Protein AF-A0A965QPK8-F1 (afdb_monomer_lite)

Secondary structure (DSSP, 8-state):
--EEEHHHHHHHTTS-HHHHHHHHHTTSS-EEEETTEEEEEHHHHHHHTT---HHHHHHHHHHHHHS----------

Radius of gyration: 15.51 Å; chains: 1; bounding box: 23×52×26 Å

Structure (mmCIF, N/CA/C/O backbone):
data_AF-A0A965QPK8-F1
#
_entry.id   AF-A0A965QPK8-F1
#
loop_
_atom_site.group_PDB
_atom_site.id
_atom_site.type_symbol
_atom_site.label_atom_id
_atom_site.label_alt_id
_atom_site.label_comp_id
_atom_site.label_asym_id
_atom_site.label_entity_id
_atom_site.label_seq_id
_atom_site.pdbx_PDB_ins_code
_atom_site.Cartn_x
_atom_site.Cartn_y
_atom_site.Cartn_z
_atom_site.occupancy
_atom_site.B_iso_or_equiv
_atom_site.auth_seq_id
_atom_site.auth_comp_id
_atom_site.auth_asym_id
_atom_site.auth_atom_id
_atom_site.pdbx_PDB_model_num
ATOM 1 N N . MET A 1 1 ? 12.815 -1.858 4.818 1.00 59.75 1 MET A N 1
ATOM 2 C CA . MET A 1 1 ? 11.366 -1.751 5.089 1.00 59.75 1 MET A CA 1
ATOM 3 C C . MET A 1 1 ? 10.929 -0.305 4.910 1.00 59.75 1 MET A C 1
ATOM 5 O O . MET A 1 1 ? 11.329 0.544 5.701 1.00 59.75 1 MET A O 1
ATOM 9 N N . ARG A 1 2 ? 10.182 0.004 3.841 1.00 79.12 2 ARG A N 1
ATOM 10 C CA . ARG A 1 2 ? 9.604 1.344 3.646 1.00 79.12 2 ARG A CA 1
ATOM 11 C C . ARG A 1 2 ? 8.107 1.272 3.877 1.00 79.12 2 ARG A C 1
ATOM 13 O O . ARG A 1 2 ? 7.351 0.813 3.024 1.00 79.12 2 ARG A O 1
ATOM 20 N N . LEU A 1 3 ? 7.714 1.746 5.052 1.00 87.31 3 LEU A N 1
ATOM 21 C CA . LEU A 1 3 ? 6.330 1.796 5.487 1.00 87.31 3 LEU A CA 1
ATOM 22 C C . LEU A 1 3 ? 5.636 2.998 4.848 1.00 87.31 3 LEU A C 1
ATOM 24 O O . LEU A 1 3 ? 6.068 4.139 5.011 1.00 87.31 3 LEU A O 1
ATOM 28 N N . VAL A 1 4 ? 4.546 2.736 4.137 1.00 89.38 4 VAL A N 1
ATOM 29 C CA . VAL A 1 4 ? 3.683 3.758 3.529 1.00 89.38 4 VAL A CA 1
ATOM 30 C C . VAL A 1 4 ? 2.278 3.633 4.091 1.00 89.38 4 VAL A C 1
ATOM 32 O O . VAL A 1 4 ? 1.881 2.565 4.556 1.00 89.38 4 VAL A O 1
ATOM 35 N N . SER A 1 5 ? 1.504 4.714 4.080 1.00 91.75 5 SER A N 1
ATOM 36 C CA . SER A 1 5 ? 0.106 4.623 4.504 1.00 91.75 5 SER A CA 1
ATOM 37 C C . SER A 1 5 ? -0.699 3.719 3.560 1.00 91.75 5 SER A C 1
ATOM 39 O O . SER A 1 5 ? -0.400 3.611 2.368 1.00 91.75 5 SER A O 1
ATOM 41 N N . VAL A 1 6 ? -1.781 3.112 4.063 1.00 91.81 6 VAL A N 1
ATOM 42 C CA . VAL A 1 6 ? -2.737 2.363 3.218 1.00 91.81 6 VAL A CA 1
ATOM 43 C C . VAL A 1 6 ? -3.239 3.206 2.039 1.00 91.81 6 VAL A C 1
ATOM 45 O O . VAL A 1 6 ? -3.438 2.678 0.947 1.00 91.81 6 VAL A O 1
ATOM 48 N N . SER A 1 7 ? -3.442 4.510 2.243 1.00 90.19 7 SER A N 1
ATOM 49 C CA . SER A 1 7 ? -3.891 5.425 1.189 1.00 90.19 7 SER A CA 1
ATOM 50 C C . SER A 1 7 ? -2.848 5.591 0.083 1.00 90.19 7 SER A C 1
ATOM 52 O O . SER A 1 7 ? -3.201 5.512 -1.090 1.00 90.19 7 SER A O 1
ATOM 54 N N . GLU A 1 8 ? -1.576 5.779 0.439 1.00 88.56 8 GLU A N 1
ATOM 55 C CA . GLU A 1 8 ? -0.485 5.861 -0.540 1.00 88.56 8 GLU A CA 1
ATOM 56 C C . GLU A 1 8 ? -0.330 4.542 -1.297 1.00 88.56 8 GLU A C 1
ATOM 58 O O . GLU A 1 8 ? -0.300 4.546 -2.524 1.00 88.56 8 GLU A O 1
ATOM 63 N N . ALA A 1 9 ? -0.308 3.407 -0.593 1.00 90.12 9 ALA A N 1
ATOM 64 C CA . ALA A 1 9 ? -0.201 2.098 -1.231 1.00 90.12 9 ALA A CA 1
ATOM 65 C C . ALA A 1 9 ? -1.352 1.824 -2.207 1.00 90.12 9 ALA A C 1
ATOM 67 O O . ALA A 1 9 ? -1.115 1.356 -3.317 1.00 90.12 9 ALA A O 1
ATOM 68 N N . ALA A 1 10 ? -2.585 2.161 -1.825 1.00 91.50 10 ALA A N 1
ATOM 69 C CA . ALA A 1 10 ? -3.752 2.032 -2.692 1.00 91.50 10 ALA A CA 1
ATOM 70 C C . ALA A 1 10 ? -3.610 2.878 -3.966 1.00 91.50 10 ALA A C 1
ATOM 72 O O . ALA A 1 10 ? -3.879 2.391 -5.063 1.00 91.50 10 ALA A O 1
ATOM 73 N N . HIS A 1 11 ? -3.120 4.113 -3.827 1.00 89.19 11 HIS A N 1
ATOM 74 C CA . HIS A 1 11 ? -2.866 4.994 -4.960 1.00 89.19 11 HIS A CA 1
ATOM 75 C C . HIS A 1 11 ? -1.782 4.433 -5.896 1.00 89.19 11 HIS A C 1
ATOM 77 O O . HIS A 1 11 ? -1.965 4.454 -7.109 1.00 89.19 11 HIS A O 1
ATOM 83 N N . PHE A 1 12 ? -0.669 3.912 -5.368 1.00 85.12 12 PHE A N 1
ATOM 84 C CA . PHE A 1 12 ? 0.402 3.342 -6.201 1.00 85.12 12 PHE A CA 1
ATOM 85 C C . PHE A 1 12 ? -0.007 2.075 -6.929 1.00 85.12 12 PHE A C 1
ATOM 87 O O . PHE A 1 12 ? 0.316 1.899 -8.097 1.00 85.12 12 PHE A O 1
ATOM 94 N N . LEU A 1 13 ? -0.720 1.199 -6.233 1.00 88.12 13 LEU A N 1
ATO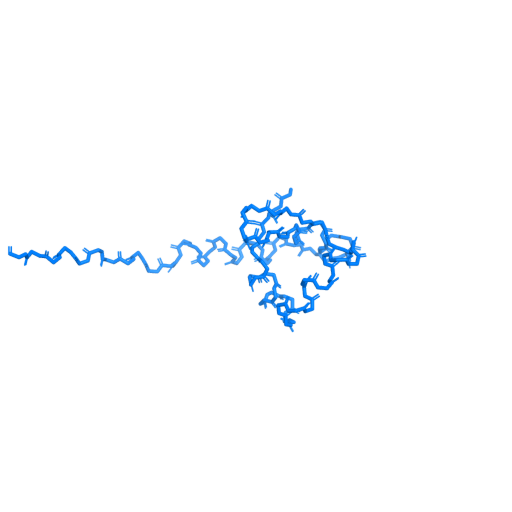M 95 C CA . LEU A 1 13 ? -1.161 -0.078 -6.775 1.00 88.12 13 LEU A CA 1
ATOM 96 C C . LEU A 1 13 ? -2.405 0.075 -7.665 1.00 88.12 13 LEU A C 1
ATOM 98 O O . LEU A 1 13 ? -2.868 -0.921 -8.210 1.00 88.12 13 LEU A O 1
ATOM 102 N N . ALA A 1 14 ? -2.945 1.295 -7.801 1.00 91.12 14 ALA A N 1
ATOM 103 C CA . ALA A 1 14 ? -4.180 1.599 -8.522 1.00 91.12 14 ALA A CA 1
ATOM 104 C C . ALA A 1 14 ? -5.365 0.713 -8.081 1.00 91.12 14 ALA A C 1
ATOM 106 O O . ALA A 1 14 ? -6.180 0.272 -8.890 1.00 91.12 14 ALA A O 1
ATOM 107 N N . VAL A 1 15 ? -5.470 0.454 -6.774 1.00 93.25 15 VAL A N 1
ATOM 108 C CA . VAL A 1 15 ? -6.543 -0.349 -6.167 1.00 93.25 15 VAL A CA 1
ATOM 109 C C . VAL A 1 15 ? -7.257 0.430 -5.069 1.00 93.25 15 VAL A C 1
ATOM 111 O O . VAL A 1 15 ? -6.807 1.475 -4.604 1.00 93.25 15 VAL A O 1
ATOM 114 N N . SER A 1 16 ? -8.386 -0.098 -4.599 1.00 95.62 16 SER A N 1
ATOM 115 C CA . SER A 1 16 ? -9.087 0.501 -3.466 1.00 95.62 16 SER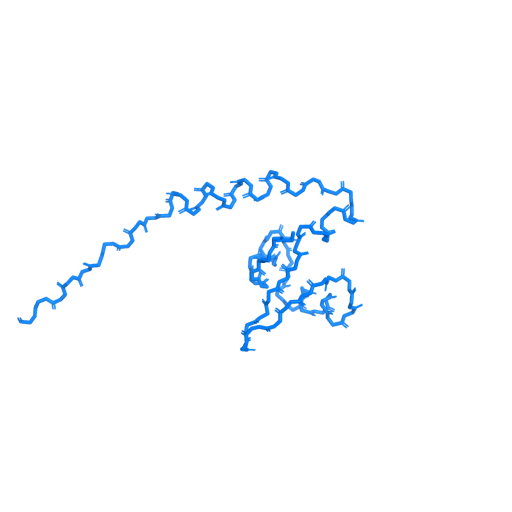 A CA 1
ATOM 116 C C . SER A 1 16 ? -8.311 0.323 -2.150 1.00 95.62 16 SER A C 1
ATOM 118 O O . SER A 1 16 ? -7.635 -0.684 -1.925 1.00 95.62 16 SER A O 1
ATOM 120 N N . ARG A 1 17 ? -8.491 1.260 -1.208 1.00 94.00 17 ARG A N 1
ATOM 121 C CA . ARG A 1 17 ? -7.980 1.129 0.174 1.00 94.00 17 ARG A CA 1
ATOM 122 C C . ARG A 1 17 ? -8.487 -0.143 0.865 1.00 94.00 17 ARG A C 1
ATOM 124 O O . ARG A 1 17 ? -7.770 -0.728 1.672 1.00 94.00 17 ARG A O 1
ATOM 131 N N . ALA A 1 18 ? -9.709 -0.571 0.542 1.00 94.38 18 ALA A N 1
ATOM 132 C CA . ALA A 1 18 ? -10.293 -1.801 1.067 1.00 94.38 18 ALA A CA 1
ATOM 133 C C . ALA A 1 18 ? -9.541 -3.040 0.562 1.00 94.38 18 ALA A C 1
ATOM 135 O O . ALA A 1 18 ? -9.268 -3.945 1.344 1.00 94.38 18 ALA A O 1
ATOM 136 N N . THR A 1 19 ? -9.127 -3.045 -0.708 1.00 94.94 19 THR A N 1
ATOM 137 C CA . THR A 1 19 ? -8.302 -4.109 -1.294 1.00 94.94 19 THR A CA 1
ATOM 138 C C . THR A 1 19 ? -6.968 -4.234 -0.563 1.00 94.94 19 THR A C 1
ATOM 140 O O . THR A 1 19 ? -6.591 -5.336 -0.173 1.00 94.94 19 THR A O 1
ATOM 143 N N . VAL A 1 20 ? -6.292 -3.109 -0.302 1.00 92.88 20 VAL A N 1
ATOM 144 C CA . VAL A 1 20 ? -5.022 -3.103 0.443 1.00 92.88 20 VAL A CA 1
ATOM 145 C C . VAL A 1 20 ? -5.217 -3.612 1.872 1.00 92.88 20 VAL A C 1
ATOM 147 O O . VAL A 1 20 ? -4.470 -4.479 2.314 1.00 92.88 20 VAL A O 1
ATOM 150 N N . ARG A 1 21 ? -6.259 -3.149 2.579 1.00 92.88 21 ARG A N 1
ATOM 151 C CA . ARG A 1 21 ? -6.595 -3.664 3.919 1.00 92.88 21 ARG A CA 1
ATOM 152 C C . ARG A 1 21 ? -6.873 -5.165 3.904 1.00 92.88 21 ARG A C 1
ATOM 154 O O . ARG A 1 21 ? -6.403 -5.874 4.785 1.00 92.88 21 ARG A O 1
ATOM 161 N N . ASN A 1 22 ? -7.592 -5.656 2.900 1.00 95.12 22 ASN A N 1
ATOM 162 C CA . ASN A 1 22 ? -7.856 -7.082 2.756 1.00 95.12 22 ASN A CA 1
ATOM 163 C C . ASN A 1 22 ? -6.556 -7.876 2.548 1.00 95.12 22 ASN A C 1
ATOM 165 O O . ASN A 1 22 ? -6.383 -8.932 3.141 1.00 95.12 22 ASN A O 1
ATOM 169 N N . TRP A 1 23 ? -5.598 -7.360 1.773 1.00 93.50 23 TRP A N 1
ATOM 170 C CA . TRP A 1 23 ? -4.288 -8.003 1.626 1.00 93.50 23 TRP A CA 1
ATOM 171 C C . TRP A 1 23 ? -3.490 -8.055 2.929 1.00 93.50 23 TRP A C 1
ATOM 173 O O . TRP A 1 23 ? -2.825 -9.061 3.173 1.00 93.50 23 TRP A O 1
ATOM 183 N N . CYS A 1 24 ? -3.594 -7.032 3.780 1.00 91.94 24 CYS A N 1
ATOM 184 C CA . CYS A 1 24 ? -3.031 -7.065 5.132 1.00 91.94 24 CYS A CA 1
ATOM 185 C C . CYS A 1 24 ? -3.671 -8.172 5.981 1.00 91.94 24 CYS A C 1
ATOM 187 O O . CYS A 1 24 ? -2.960 -8.979 6.570 1.00 91.94 24 CYS A O 1
ATOM 189 N N . LEU A 1 25 ? -5.007 -8.260 5.990 1.00 92.06 25 LEU A N 1
ATOM 190 C CA . LEU A 1 25 ? -5.744 -9.290 6.737 1.00 92.06 25 LEU A CA 1
ATOM 191 C C . LEU A 1 25 ? -5.460 -10.711 6.230 1.00 92.06 25 LEU A C 1
ATOM 193 O O . LEU A 1 25 ? -5.423 -11.653 7.012 1.00 92.06 25 LEU A O 1
ATOM 197 N N . GLN A 1 26 ? -5.230 -10.863 4.926 1.00 92.56 26 GLN A N 1
ATOM 198 C CA . GLN A 1 26 ? -4.847 -12.129 4.296 1.00 92.56 26 GLN A CA 1
ATOM 199 C C . GLN A 1 26 ? -3.366 -12.495 4.508 1.00 92.56 26 GLN A C 1
ATOM 201 O O . GLN A 1 26 ? -2.930 -13.518 3.985 1.00 92.56 26 GLN A O 1
ATOM 206 N N . GLY A 1 27 ? -2.571 -11.656 5.185 1.00 90.31 27 GLY A N 1
ATOM 207 C CA . GLY A 1 27 ? -1.133 -11.881 5.380 1.00 90.31 27 GLY A CA 1
ATOM 208 C C . GLY A 1 27 ? -0.297 -11.777 4.098 1.00 90.31 27 GLY A C 1
ATOM 209 O O . GLY A 1 27 ? 0.844 -12.223 4.066 1.00 90.31 27 GLY A O 1
ATOM 210 N N . LYS A 1 28 ? -0.847 -11.197 3.022 1.00 90.31 28 LYS A N 1
ATOM 211 C CA . LYS A 1 28 ? -0.141 -11.010 1.738 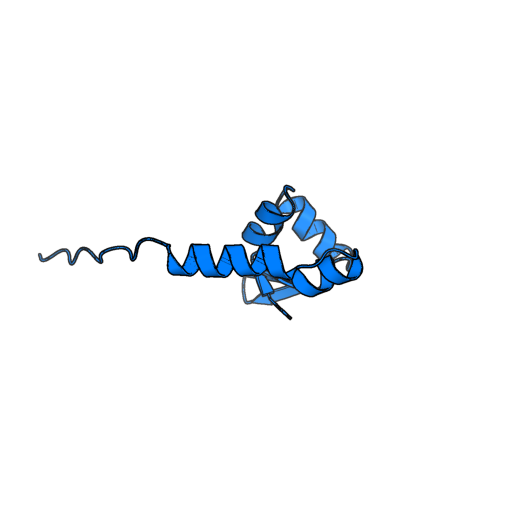1.00 90.31 28 LYS A CA 1
ATOM 212 C C . LYS A 1 28 ? 0.815 -9.823 1.752 1.00 90.31 28 LYS A C 1
ATOM 214 O O . LYS A 1 28 ? 1.698 -9.741 0.904 1.00 90.31 28 LYS A O 1
ATOM 219 N N . ILE A 1 29 ? 0.581 -8.880 2.659 1.00 92.19 29 ILE A N 1
ATOM 220 C CA . ILE A 1 29 ? 1.382 -7.678 2.862 1.00 92.19 29 ILE A CA 1
ATOM 221 C C . ILE A 1 29 ? 1.652 -7.540 4.351 1.00 92.19 29 ILE A C 1
ATOM 223 O O . ILE A 1 29 ? 0.715 -7.517 5.152 1.00 92.19 29 ILE A O 1
ATOM 227 N N . ASN A 1 30 ? 2.926 -7.381 4.699 1.00 92.81 30 ASN A N 1
ATOM 228 C CA . ASN A 1 30 ? 3.325 -7.028 6.054 1.00 92.81 30 ASN A CA 1
ATOM 229 C C . ASN A 1 30 ? 2.852 -5.608 6.374 1.00 92.81 30 ASN A C 1
ATOM 231 O O . ASN A 1 30 ? 2.949 -4.700 5.544 1.00 92.81 30 ASN A O 1
ATOM 235 N N . PHE A 1 31 ? 2.348 -5.405 7.585 1.00 94.31 31 PHE A N 1
ATOM 236 C CA . PHE A 1 31 ? 1.868 -4.106 8.029 1.00 94.31 31 PHE A CA 1
ATOM 237 C C . PHE A 1 31 ? 2.195 -3.877 9.499 1.00 94.31 31 PHE A C 1
ATOM 239 O O . PHE A 1 31 ? 2.400 -4.814 10.266 1.00 94.31 31 PHE A O 1
ATOM 246 N N . ILE A 1 32 ? 2.226 -2.605 9.875 1.00 93.38 32 ILE A N 1
ATOM 247 C CA . ILE A 1 32 ? 2.333 -2.147 11.252 1.00 93.38 32 ILE A CA 1
ATOM 248 C C . ILE A 1 32 ? 1.157 -1.215 11.503 1.00 93.38 32 ILE A C 1
ATOM 250 O O . ILE A 1 32 ? 0.850 -0.340 10.691 1.00 93.38 32 ILE A O 1
ATOM 254 N N . GLN A 1 33 ? 0.492 -1.410 12.633 1.00 92.25 33 GLN A N 1
ATOM 255 C CA . GLN A 1 33 ? -0.550 -0.512 13.099 1.00 92.25 33 GLN A CA 1
ATOM 256 C C . GLN A 1 33 ? 0.032 0.433 14.152 1.00 92.25 33 GLN A C 1
ATOM 258 O O . GLN A 1 33 ? 0.627 -0.010 15.131 1.00 92.25 33 GLN A O 1
ATOM 263 N N . ILE A 1 34 ? -0.134 1.737 13.934 1.00 89.25 34 ILE A N 1
ATOM 264 C CA . ILE A 1 34 ? 0.290 2.800 14.849 1.00 89.25 34 ILE A CA 1
ATOM 265 C C . ILE A 1 34 ? -0.967 3.597 15.214 1.00 89.25 34 ILE A C 1
ATOM 267 O O . ILE A 1 34 ? -1.451 4.413 14.428 1.00 89.25 34 ILE A O 1
ATOM 271 N N . GLY A 1 35 ? -1.532 3.314 16.391 1.00 89.38 35 GLY A N 1
ATOM 272 C CA . GLY A 1 35 ? -2.848 3.826 16.786 1.00 89.38 35 GLY A CA 1
ATOM 273 C C . GLY A 1 35 ? -3.948 3.330 15.841 1.00 89.38 35 GLY A C 1
ATOM 274 O O . GLY A 1 35 ? -4.056 2.132 15.576 1.00 89.38 35 GLY A O 1
ATOM 275 N N . ASP A 1 36 ? -4.728 4.256 15.286 1.00 86.50 36 ASP A N 1
ATOM 276 C CA . ASP A 1 36 ? -5.791 3.953 14.314 1.00 86.50 36 ASP A CA 1
ATOM 277 C C . ASP A 1 36 ? -5.287 3.860 12.861 1.00 86.50 36 ASP A C 1
ATOM 279 O O . ASP A 1 36 ? -6.044 3.537 11.938 1.00 86.50 36 ASP A O 1
ATOM 283 N N . PHE A 1 37 ? -4.003 4.153 12.629 1.00 86.62 37 PHE A N 1
ATOM 284 C CA . PHE A 1 37 ? -3.416 4.194 11.295 1.00 86.62 37 PHE A CA 1
ATOM 285 C C . PHE A 1 37 ? -2.669 2.901 10.973 1.00 86.62 37 PHE A C 1
ATOM 287 O O . PHE A 1 37 ? -1.837 2.421 11.741 1.00 86.62 37 PHE A O 1
ATOM 294 N N . ILE A 1 38 ? -2.942 2.353 9.789 1.00 90.62 38 ILE A N 1
ATOM 295 C CA . ILE A 1 38 ? -2.245 1.181 9.255 1.00 90.62 38 ILE A CA 1
ATOM 296 C C . ILE A 1 38 ? -1.205 1.655 8.243 1.00 90.62 38 ILE A C 1
ATOM 298 O O . ILE A 1 38 ? -1.526 2.371 7.285 1.00 90.62 38 ILE A O 1
ATOM 302 N N . HIS A 1 39 ? 0.027 1.205 8.447 1.00 92.62 39 HIS A N 1
ATOM 303 C CA . HIS A 1 39 ? 1.140 1.381 7.532 1.00 92.62 39 HIS A CA 1
ATOM 304 C C . HIS A 1 39 ? 1.546 0.033 6.951 1.00 92.62 39 HIS A C 1
ATOM 306 O O . HIS A 1 39 ? 1.674 -0.948 7.676 1.00 92.62 39 HIS A O 1
ATOM 312 N N . VAL A 1 40 ? 1.755 -0.019 5.643 1.00 93.56 40 VAL A N 1
ATOM 313 C CA . VAL A 1 40 ? 2.075 -1.245 4.915 1.00 93.56 40 VAL A CA 1
ATOM 314 C C . VAL A 1 40 ? 3.504 -1.210 4.402 1.00 93.56 40 VAL A C 1
ATOM 316 O O . VAL A 1 40 ? 3.991 -0.167 3.962 1.00 93.56 40 VAL A O 1
ATOM 319 N N . ASP A 1 41 ? 4.171 -2.357 4.434 1.00 93.19 41 ASP A N 1
ATOM 320 C CA . ASP A 1 41 ? 5.495 -2.527 3.847 1.00 93.19 41 ASP A CA 1
ATOM 321 C C . ASP A 1 41 ? 5.375 -2.820 2.351 1.00 93.19 41 ASP A C 1
ATOM 323 O O . ASP A 1 41 ? 5.464 -3.957 1.882 1.00 93.19 41 ASP A O 1
ATOM 327 N N . LEU A 1 42 ? 5.117 -1.753 1.596 1.00 90.88 42 LEU A N 1
ATOM 328 C CA . LEU A 1 42 ? 4.929 -1.831 0.153 1.00 90.88 42 LEU A CA 1
ATOM 329 C C . LEU A 1 42 ? 6.210 -2.265 -0.571 1.00 90.88 42 LEU A C 1
ATOM 331 O O . LEU A 1 42 ? 6.123 -2.906 -1.613 1.00 90.88 42 LEU A O 1
ATOM 335 N N . TRP A 1 43 ? 7.385 -1.944 -0.021 1.00 90.81 43 TRP A N 1
ATOM 336 C CA . TRP A 1 43 ? 8.673 -2.299 -0.619 1.00 90.81 43 TRP A CA 1
ATOM 337 C C . TRP A 1 43 ? 8.822 -3.813 -0.774 1.00 90.81 43 TRP A C 1
ATOM 339 O O . TRP A 1 43 ? 8.900 -4.311 -1.895 1.00 90.81 43 TRP A O 1
ATOM 349 N N . SER A 1 44 ? 8.764 -4.545 0.341 1.00 90.06 44 SER A N 1
ATOM 350 C CA . SER A 1 44 ? 8.924 -6.003 0.337 1.00 90.06 44 SER A CA 1
ATOM 351 C C . SER A 1 44 ? 7.808 -6.692 -0.450 1.00 90.06 44 SER A C 1
ATOM 353 O O . SER A 1 44 ? 8.028 -7.719 -1.088 1.00 90.06 44 SER A O 1
ATOM 355 N N . PHE A 1 45 ? 6.601 -6.113 -0.455 1.00 90.19 45 PHE A N 1
ATOM 356 C CA . PHE A 1 45 ? 5.511 -6.612 -1.288 1.00 90.19 45 PHE A CA 1
ATOM 357 C C . PHE A 1 45 ? 5.839 -6.530 -2.782 1.00 90.19 45 PHE A C 1
ATOM 359 O O . PHE A 1 45 ? 5.637 -7.510 -3.494 1.00 90.19 45 PHE A O 1
ATOM 366 N N . LEU A 1 46 ? 6.355 -5.400 -3.264 1.00 90.38 46 LEU A N 1
ATOM 367 C CA . LEU A 1 46 ? 6.719 -5.235 -4.673 1.00 90.38 46 LEU A CA 1
ATOM 368 C C . LEU A 1 46 ? 7.881 -6.155 -5.066 1.00 90.38 46 LEU A C 1
ATOM 370 O O . LEU A 1 46 ? 7.787 -6.837 -6.088 1.00 90.38 46 LEU A O 1
ATOM 374 N N . GLU A 1 47 ? 8.904 -6.267 -4.215 1.00 90.62 47 GLU A N 1
ATOM 375 C CA . GLU A 1 47 ? 10.019 -7.202 -4.424 1.00 90.62 47 GLU A CA 1
ATOM 376 C C . GLU A 1 47 ? 9.540 -8.654 -4.508 1.00 90.62 47 GLU A C 1
ATOM 378 O O . GLU A 1 47 ? 9.932 -9.378 -5.421 1.00 90.62 47 GLU A O 1
ATOM 383 N N . SER A 1 48 ? 8.611 -9.066 -3.634 1.00 90.00 48 SER A N 1
ATOM 384 C CA . SER A 1 48 ? 8.020 -10.415 -3.670 1.00 90.00 48 SER A CA 1
ATOM 385 C C . SER A 1 48 ? 7.276 -10.726 -4.976 1.00 90.00 48 SER A C 1
ATOM 387 O O . SER A 1 48 ? 7.032 -11.888 -5.297 1.00 90.00 48 SER A O 1
ATOM 389 N N . ARG A 1 49 ? 6.900 -9.690 -5.738 1.00 88.56 49 ARG A N 1
ATOM 390 C CA . ARG A 1 49 ? 6.242 -9.793 -7.047 1.00 88.56 49 ARG A CA 1
ATOM 391 C C . ARG A 1 49 ? 7.204 -9.591 -8.218 1.00 88.56 49 ARG A C 1
ATOM 393 O O . ARG A 1 49 ? 6.745 -9.564 -9.355 1.00 88.56 49 ARG A O 1
ATOM 400 N N . GLY A 1 50 ? 8.504 -9.443 -7.957 1.00 90.88 50 GLY A N 1
ATOM 401 C CA . GLY A 1 50 ? 9.517 -9.181 -8.980 1.00 90.88 50 GLY A CA 1
ATOM 402 C C . GLY A 1 50 ? 9.462 -7.764 -9.561 1.00 90.88 50 GLY A C 1
ATOM 403 O O . GLY A 1 50 ? 9.997 -7.526 -10.640 1.00 90.88 50 GLY A O 1
ATOM 404 N N . ILE A 1 51 ? 8.802 -6.822 -8.881 1.00 88.94 51 ILE A N 1
ATOM 405 C CA . ILE A 1 51 ? 8.693 -5.426 -9.315 1.00 88.94 51 ILE A CA 1
ATOM 406 C C . ILE A 1 51 ? 9.775 -4.622 -8.598 1.00 88.94 51 ILE A C 1
ATOM 408 O O . ILE A 1 51 ? 9.826 -4.655 -7.372 1.00 88.94 51 ILE A O 1
ATOM 412 N N . ASN A 1 52 ? 10.598 -3.864 -9.334 1.00 87.88 52 ASN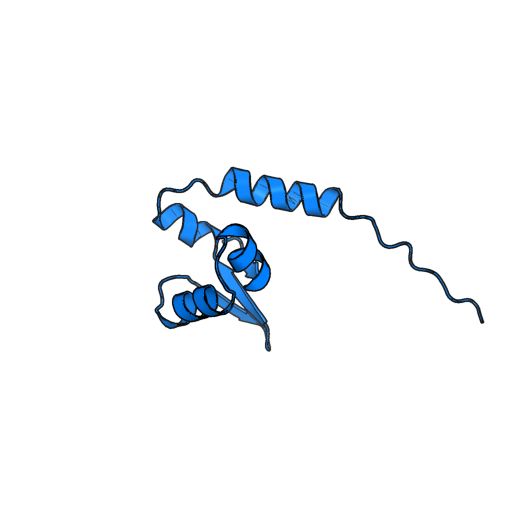 A N 1
ATOM 413 C CA . ASN A 1 52 ? 11.568 -2.954 -8.719 1.00 87.88 52 ASN A CA 1
ATOM 414 C C . ASN A 1 52 ? 10.828 -1.775 -8.042 1.00 87.88 52 ASN A C 1
ATOM 416 O O . ASN A 1 52 ? 10.211 -0.968 -8.747 1.00 87.88 52 ASN A O 1
ATOM 420 N N . PRO A 1 53 ? 10.872 -1.644 -6.702 1.00 85.88 53 PRO A N 1
ATOM 421 C CA . PRO A 1 53 ? 10.191 -0.566 -5.988 1.00 85.88 53 PRO A CA 1
ATOM 422 C C . PRO A 1 53 ? 10.903 0.791 -6.112 1.00 85.88 53 PRO A C 1
ATOM 424 O O . PRO A 1 53 ? 10.273 1.831 -5.920 1.00 85.88 53 PRO A O 1
ATOM 427 N N . GLU A 1 54 ? 12.192 0.814 -6.450 1.00 86.56 54 GLU A N 1
ATOM 428 C CA . GLU A 1 54 ? 13.027 2.019 -6.486 1.00 86.56 54 GLU A CA 1
ATOM 429 C C . GLU A 1 54 ? 12.417 3.202 -7.271 1.00 86.56 54 GLU A C 1
ATOM 431 O O . GLU A 1 54 ? 12.257 4.267 -6.669 1.00 86.56 54 GLU A O 1
ATOM 436 N N . PRO A 1 55 ? 11.975 3.064 -8.540 1.00 83.44 55 PRO A N 1
ATOM 437 C CA . PRO A 1 55 ? 11.390 4.183 -9.288 1.00 83.44 55 PRO A CA 1
ATOM 438 C C . PRO A 1 55 ? 10.105 4.736 -8.652 1.00 83.44 55 PRO A C 1
ATOM 440 O O . PRO A 1 55 ? 9.841 5.939 -8.704 1.00 83.44 55 PRO A O 1
ATOM 443 N N . ILE A 1 56 ? 9.313 3.875 -8.007 1.00 79.94 56 ILE A N 1
ATOM 444 C CA . ILE A 1 56 ? 8.064 4.263 -7.340 1.00 79.94 56 ILE A CA 1
ATOM 445 C C . ILE A 1 56 ? 8.379 5.129 -6.115 1.00 79.94 56 ILE A C 1
ATOM 447 O O . ILE A 1 56 ? 7.771 6.181 -5.903 1.00 79.94 56 ILE A O 1
ATOM 451 N N . PHE A 1 57 ? 9.367 4.714 -5.323 1.00 82.50 57 PHE A N 1
ATOM 452 C CA . PHE A 1 57 ? 9.780 5.446 -4.130 1.00 82.50 57 PHE A CA 1
ATOM 453 C C . PHE A 1 57 ? 10.625 6.689 -4.439 1.00 82.50 57 PHE A C 1
ATOM 455 O O . PHE A 1 57 ? 10.520 7.669 -3.703 1.00 82.50 57 PHE A O 1
ATOM 462 N N . ALA A 1 58 ? 11.388 6.705 -5.532 1.00 82.81 58 ALA A N 1
ATOM 463 C CA . ALA A 1 58 ? 12.076 7.904 -6.008 1.00 82.81 58 ALA A CA 1
ATOM 464 C C . ALA A 1 58 ? 11.069 9.011 -6.372 1.00 82.81 58 ALA A C 1
ATOM 466 O O . ALA A 1 58 ? 11.208 10.153 -5.931 1.00 82.81 58 ALA A O 1
ATOM 467 N N . SER A 1 59 ? 9.978 8.656 -7.067 1.00 76.69 59 SER A N 1
ATOM 468 C CA . SER A 1 59 ? 8.893 9.599 -7.377 1.00 76.69 59 SER A CA 1
ATOM 469 C C . SER A 1 59 ? 8.213 10.154 -6.115 1.00 76.69 59 SER A C 1
ATOM 471 O O . SER A 1 59 ? 7.824 11.323 -6.066 1.00 76.69 59 SER A O 1
ATOM 473 N N . LEU A 1 60 ? 8.096 9.347 -5.055 1.00 72.38 60 LEU A N 1
ATOM 474 C CA . LEU A 1 60 ? 7.569 9.797 -3.762 1.00 72.38 60 LEU A CA 1
ATOM 475 C C . LEU A 1 60 ? 8.450 10.845 -3.086 1.00 72.38 60 LEU A C 1
ATOM 477 O O . LEU A 1 60 ? 7.937 11.825 -2.540 1.00 72.38 60 LEU A O 1
ATOM 481 N N . GLU A 1 61 ? 9.762 10.634 -3.091 1.00 76.44 61 GLU A N 1
ATOM 482 C CA . GLU A 1 61 ? 10.712 11.580 -2.505 1.00 76.44 61 GLU A CA 1
ATOM 483 C C . GLU A 1 61 ? 10.731 12.897 -3.270 1.00 76.44 61 GLU A C 1
ATOM 485 O O . GLU A 1 61 ? 10.714 13.968 -2.659 1.00 76.44 61 GLU A O 1
ATOM 490 N N . GLU A 1 62 ? 10.659 12.829 -4.596 1.00 75.88 62 GLU A N 1
ATOM 491 C CA . GLU A 1 62 ? 10.565 14.010 -5.444 1.00 75.88 62 GLU A CA 1
ATOM 492 C C . GLU A 1 62 ? 9.265 14.791 -5.197 1.00 75.88 62 GLU A C 1
ATOM 494 O O . GLU A 1 62 ? 9.297 16.010 -5.017 1.00 75.88 62 GLU A O 1
ATOM 499 N N . ARG A 1 63 ? 8.119 14.106 -5.070 1.00 68.81 63 ARG A N 1
ATOM 500 C CA . ARG A 1 63 ? 6.844 14.745 -4.695 1.00 68.81 63 ARG A CA 1
ATOM 501 C C . ARG A 1 63 ? 6.897 15.392 -3.315 1.00 68.81 63 ARG A C 1
ATOM 503 O O . ARG A 1 63 ? 6.358 16.481 -3.146 1.00 68.81 63 ARG A O 1
ATOM 510 N N . LYS A 1 64 ? 7.551 14.766 -2.332 1.00 69.94 64 LYS A N 1
ATOM 511 C CA . LYS A 1 64 ? 7.744 15.365 -0.998 1.00 69.94 64 LYS A CA 1
ATOM 512 C C . LYS A 1 64 ? 8.638 16.601 -1.052 1.00 69.94 64 LYS A C 1
ATOM 514 O O . LYS A 1 64 ? 8.364 17.571 -0.351 1.00 69.94 64 LYS A O 1
ATOM 519 N N . LYS A 1 65 ? 9.674 16.588 -1.895 1.00 72.19 65 LYS A N 1
ATOM 520 C CA . LYS A 1 65 ? 10.582 17.724 -2.100 1.00 72.19 65 LYS A CA 1
ATOM 521 C C . LYS A 1 65 ? 9.894 18.898 -2.807 1.00 72.19 65 LYS A C 1
ATOM 523 O O . LYS A 1 65 ? 10.151 20.046 -2.453 1.00 72.19 65 LYS A O 1
ATOM 528 N N . ASN A 1 66 ? 9.004 18.601 -3.753 1.00 65.69 66 ASN A N 1
ATOM 529 C CA . ASN A 1 66 ? 8.278 19.585 -4.560 1.00 65.69 66 ASN A CA 1
ATO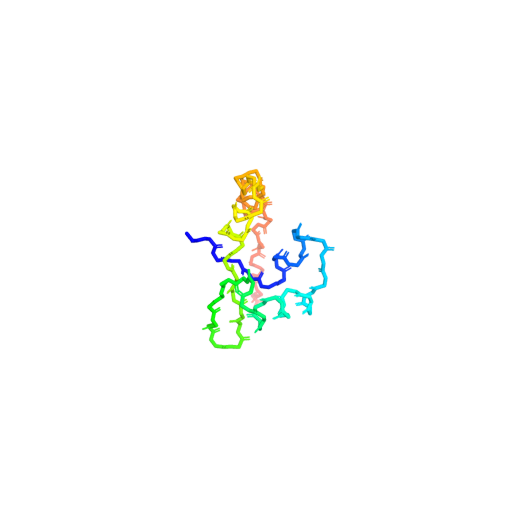M 530 C C . ASN A 1 66 ? 6.905 19.970 -3.983 1.00 65.69 66 ASN A C 1
ATOM 532 O O . ASN A 1 66 ? 6.215 20.814 -4.557 1.00 65.69 66 ASN A O 1
ATOM 536 N N . ALA A 1 67 ? 6.492 19.382 -2.855 1.00 62.41 67 ALA A N 1
ATOM 537 C CA . ALA A 1 67 ? 5.259 19.766 -2.185 1.00 62.41 67 ALA A CA 1
ATOM 538 C C . ALA A 1 67 ? 5.344 21.249 -1.776 1.00 62.41 67 ALA A C 1
ATOM 540 O O . ALA A 1 67 ? 6.325 21.653 -1.138 1.00 62.41 67 ALA A O 1
ATOM 541 N N . PRO A 1 68 ? 4.344 22.083 -2.119 1.00 57.91 68 PRO A N 1
ATOM 542 C CA . PRO A 1 68 ? 4.352 23.483 -1.734 1.00 57.91 68 PRO A CA 1
ATOM 543 C C . PRO A 1 68 ? 4.408 23.559 -0.210 1.00 57.91 68 PRO A C 1
ATOM 545 O O . PRO A 1 68 ? 3.504 23.083 0.478 1.00 57.91 68 PRO A O 1
ATOM 548 N N . LYS A 1 69 ? 5.483 24.150 0.327 1.00 58.94 69 LYS A N 1
ATOM 549 C CA . LYS A 1 69 ? 5.567 24.501 1.747 1.00 58.94 69 LYS A CA 1
ATOM 550 C C . LYS A 1 69 ? 4.381 25.414 2.026 1.00 58.94 69 LYS A C 1
ATOM 552 O O . LYS A 1 69 ? 4.388 26.570 1.604 1.00 58.94 69 LYS A O 1
ATOM 557 N N . THR A 1 70 ? 3.342 24.900 2.674 1.00 57.06 70 THR A N 1
ATOM 558 C CA . THR A 1 70 ? 2.181 25.696 3.056 1.00 57.06 70 THR A CA 1
ATOM 559 C C . THR A 1 70 ? 2.677 26.870 3.890 1.00 57.06 70 THR A C 1
ATOM 561 O O . THR A 1 70 ? 3.173 26.726 5.007 1.00 57.06 70 THR A O 1
ATOM 564 N N . ARG A 1 71 ? 2.602 28.060 3.289 1.00 49.72 71 ARG A N 1
ATOM 565 C CA . ARG A 1 71 ? 2.870 29.345 3.923 1.00 49.72 71 ARG A CA 1
ATOM 566 C C . ARG A 1 71 ? 1.912 29.449 5.105 1.00 49.72 71 ARG A C 1
ATOM 568 O O . ARG A 1 71 ? 0.718 29.651 4.919 1.00 49.72 71 ARG A O 1
ATOM 575 N N . ARG A 1 72 ? 2.433 29.264 6.319 1.00 44.94 72 ARG A N 1
ATOM 576 C CA . ARG A 1 72 ? 1.719 29.485 7.580 1.00 44.94 72 ARG A CA 1
ATOM 577 C C . ARG A 1 72 ? 1.230 30.934 7.591 1.00 44.94 72 ARG A C 1
ATOM 579 O O . ARG A 1 72 ? 1.997 31.841 7.903 1.00 44.94 72 ARG A O 1
ATOM 586 N N . THR A 1 73 ? -0.025 31.174 7.222 1.00 51.53 73 THR A N 1
ATOM 587 C CA . THR A 1 73 ? -0.671 32.469 7.440 1.00 51.53 73 THR A CA 1
ATOM 588 C C . THR A 1 73 ? -0.831 32.645 8.944 1.00 51.53 73 THR A C 1
ATOM 590 O O . THR A 1 73 ? -1.725 32.072 9.566 1.00 51.53 73 THR A O 1
ATOM 593 N N . LYS A 1 74 ? 0.095 33.401 9.544 1.00 47.25 74 LYS A N 1
ATOM 594 C CA . LYS A 1 74 ? -0.063 33.996 10.872 1.00 47.25 74 LYS A CA 1
ATOM 595 C C . LYS A 1 74 ? -1.295 34.900 10.783 1.00 47.25 74 LYS A C 1
ATOM 5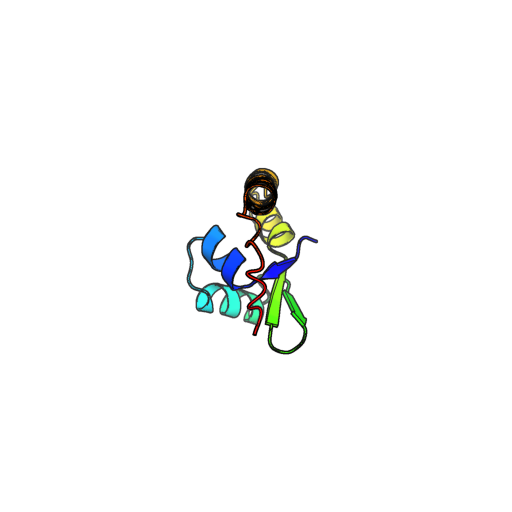97 O O . LYS A 1 74 ? -1.239 35.957 10.166 1.00 47.25 74 LYS A O 1
ATOM 602 N N . LYS A 1 75 ? -2.420 34.448 11.332 1.00 49.22 75 LYS A N 1
ATOM 603 C CA . LYS A 1 75 ? -3.591 35.290 11.575 1.00 49.22 75 LYS A CA 1
ATOM 604 C C . LYS A 1 75 ? -3.230 36.167 12.778 1.00 49.22 75 LYS A C 1
ATOM 606 O O . LYS A 1 75 ? -3.277 35.694 13.907 1.00 49.22 75 LYS A O 1
ATOM 611 N N . THR A 1 76 ? -2.721 37.371 12.528 1.00 52.53 76 THR A N 1
ATOM 612 C CA . THR A 1 76 ? -2.592 38.417 13.551 1.00 52.53 76 THR A CA 1
ATOM 613 C C . THR A 1 76 ? -3.992 38.939 13.848 1.00 52.53 76 THR A C 1
ATOM 615 O O . THR A 1 76 ? -4.665 39.417 12.935 1.00 52.53 76 THR A O 1
ATOM 618 N N . ALA A 1 77 ? -4.431 38.730 15.089 1.00 58.78 77 ALA A N 1
ATOM 619 C CA . ALA A 1 77 ? -5.524 39.468 15.709 1.00 58.78 77 ALA A CA 1
ATOM 620 C C . ALA A 1 77 ? -5.004 40.823 16.203 1.00 58.78 77 ALA A C 1
ATOM 622 O O . ALA A 1 77 ? -3.780 40.895 16.476 1.00 58.78 77 ALA A O 1
#

Sequence (77 aa):
MRLVSVSEAAHFLAVSRATVRNWCLQGKINFIQIGDFIHVDLWSFLESRGINPEPIFASLEERKKNAPKTRRTKKTA

pLDDT: mean 82.62, std 13.93, range [44.94, 95.62]

Foldseek 3Di:
DDWDFLVLLCVLVVHDSVVSVVCCVVVLWDWDDDPPTIITPVCVSCVVVVHHCVVVVVVVVVCVVPPPPPDPPPPDD